Protein AF-A0A820NZY7-F1 (afdb_monomer_lite)

Secondary structure (DSSP, 8-state):
---SHHHHHHHIIIIIHHHHHHHHHHHHHHHHHHHHTTS---HHHHHHHHHHHHHHHHHHHHHHHHHHHHHHHHHHHHH----TT-HHHHHHHHHHHHHHHHHHHHHHHHHHT-

Foldseek 3Di:
DPDQPCLQVVLCVVQVVLLVVLVVVLVVLVVVLVVVVPDPDDPVVNVVSVVVSVVSNVLSVLLNVLRVLVSVLSNVVSVDPDPPVPVVVVVVNVVSVVVSVVSNVVNCVVVVVD

pLDDT: mean 72.7, std 9.49, range [42.0, 86.94]

Sequence (114 aa):
IIKSSDAFLYPIINGLFPICVSSLFSILAYRNVRHIVRRQIPINRRRLDQQLTAMIFVRVIFYVILQLPFTIYRIYSLNMNIPKGNTIAYAIDRWIQAVVLVLAYLSHAVSVYS

Radius of gyration: 19.78 Å; chains: 1; bounding box: 41×29×60 Å

Organism: NCBI:txid433720

Structure (mmCIF, N/CA/C/O backbone):
data_AF-A0A820NZY7-F1
#
_entry.id   AF-A0A820NZY7-F1
#
loop_
_atom_site.group_PDB
_atom_site.id
_atom_site.type_symbol
_atom_site.label_atom_id
_atom_site.label_alt_id
_atom_site.label_comp_id
_atom_site.label_asym_id
_atom_site.label_entity_id
_atom_site.label_seq_id
_atom_site.pdbx_PDB_ins_code
_atom_site.Cartn_x
_atom_site.Cartn_y
_atom_site.Cartn_z
_atom_site.occupancy
_atom_site.B_iso_or_equiv
_atom_site.auth_seq_id
_atom_site.auth_comp_id
_atom_site.auth_asym_id
_atom_site.auth_atom_id
_atom_site.pdbx_PDB_model_num
ATOM 1 N N . ILE A 1 1 ? 15.762 22.362 -15.786 1.00 42.00 1 ILE A N 1
ATOM 2 C CA . ILE A 1 1 ? 16.654 21.894 -14.692 1.00 42.00 1 ILE A CA 1
ATOM 3 C C . ILE A 1 1 ? 15.932 21.805 -13.333 1.00 42.00 1 ILE A C 1
ATOM 5 O O . ILE A 1 1 ? 16.441 21.166 -12.429 1.00 42.00 1 ILE A O 1
ATOM 9 N N . ILE A 1 2 ? 14.684 22.272 -13.193 1.00 43.00 2 ILE A N 1
ATOM 10 C CA . ILE A 1 2 ? 13.887 22.083 -11.966 1.00 43.00 2 ILE A CA 1
ATOM 11 C C . ILE A 1 2 ? 12.800 21.030 -12.249 1.00 43.00 2 ILE A C 1
ATOM 13 O O . ILE A 1 2 ? 11.699 21.376 -12.657 1.00 43.00 2 ILE A O 1
ATOM 17 N N . LYS A 1 3 ? 13.140 19.733 -12.198 1.00 51.91 3 LYS A N 1
ATOM 18 C CA . LYS A 1 3 ? 12.148 18.633 -12.310 1.00 51.91 3 LYS A CA 1
ATOM 19 C C . LYS A 1 3 ? 12.590 17.318 -11.641 1.00 51.91 3 LYS A C 1
ATOM 21 O O . LYS A 1 3 ? 12.064 16.265 -11.979 1.00 51.91 3 LYS A O 1
ATOM 26 N N . SER A 1 4 ? 13.559 17.352 -10.721 1.00 56.16 4 SER A N 1
ATOM 27 C CA . SER A 1 4 ? 14.034 16.129 -10.043 1.00 56.16 4 SER A CA 1
ATOM 28 C C . SER A 1 4 ? 13.527 15.999 -8.608 1.00 56.16 4 SER A C 1
ATOM 30 O O . SER A 1 4 ? 13.149 14.903 -8.212 1.00 56.16 4 SER A O 1
ATOM 32 N N . SER A 1 5 ? 13.444 17.086 -7.835 1.00 56.25 5 SER A N 1
ATOM 33 C CA . SER A 1 5 ? 13.108 16.994 -6.405 1.00 56.25 5 SER A CA 1
ATOM 34 C C . SER A 1 5 ? 11.657 16.562 -6.156 1.00 56.25 5 SER A C 1
ATOM 36 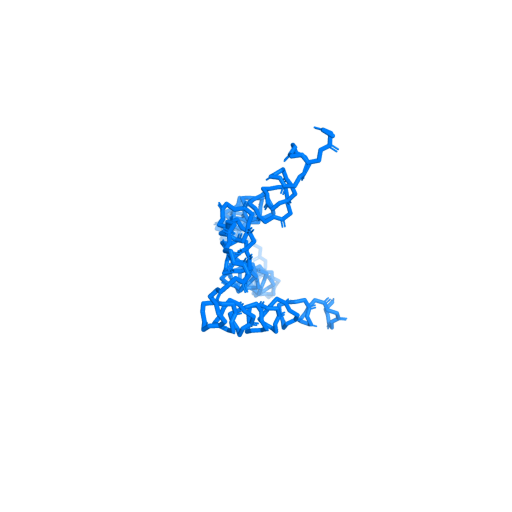O O . SER A 1 5 ? 11.408 15.659 -5.359 1.00 56.25 5 SER A O 1
ATOM 38 N N . ASP A 1 6 ? 10.701 17.127 -6.900 1.00 60.47 6 ASP A N 1
ATOM 39 C CA . ASP A 1 6 ? 9.268 16.857 -6.697 1.00 60.47 6 ASP A CA 1
ATOM 40 C C . ASP A 1 6 ? 8.878 15.435 -7.123 1.00 60.47 6 ASP A C 1
ATOM 42 O O . ASP A 1 6 ? 8.000 14.811 -6.528 1.00 60.47 6 ASP A O 1
ATOM 46 N N . ALA A 1 7 ? 9.563 14.892 -8.134 1.00 59.84 7 ALA A N 1
ATOM 47 C CA . ALA A 1 7 ? 9.299 13.557 -8.656 1.00 59.84 7 ALA A CA 1
ATOM 48 C C . ALA A 1 7 ? 9.691 12.458 -7.655 1.00 59.84 7 ALA A C 1
ATOM 50 O O . ALA A 1 7 ? 8.979 11.463 -7.543 1.00 59.84 7 ALA A O 1
ATOM 51 N N . PHE A 1 8 ? 10.773 12.661 -6.894 1.00 63.06 8 PHE A N 1
ATOM 52 C CA . PHE A 1 8 ? 11.201 11.752 -5.825 1.00 63.06 8 PHE A CA 1
ATOM 53 C C . PHE A 1 8 ? 10.367 11.897 -4.548 1.00 63.06 8 PHE A C 1
ATOM 55 O O . PHE A 1 8 ? 10.093 10.901 -3.880 1.00 63.06 8 PHE A O 1
ATOM 62 N N . LEU A 1 9 ? 9.930 13.116 -4.214 1.00 65.88 9 LEU A N 1
ATOM 63 C CA . LEU A 1 9 ? 9.142 13.372 -3.006 1.00 65.88 9 LEU A CA 1
ATOM 64 C C . LEU A 1 9 ? 7.705 12.832 -3.122 1.00 65.88 9 LEU A C 1
ATOM 66 O O . LEU A 1 9 ? 7.128 12.363 -2.142 1.00 65.88 9 LEU A O 1
ATOM 70 N N . TYR A 1 10 ? 7.138 12.851 -4.331 1.00 68.12 10 TYR A N 1
ATOM 71 C CA . TYR A 1 10 ? 5.765 12.427 -4.605 1.00 68.12 10 TYR A CA 1
ATOM 72 C C . TYR A 1 10 ? 5.429 10.986 -4.155 1.00 68.12 10 TYR A C 1
ATOM 74 O O . TYR A 1 10 ? 4.445 10.815 -3.434 1.00 68.12 10 TYR A O 1
ATOM 82 N N . PRO A 1 11 ? 6.197 9.931 -4.502 1.00 68.81 11 PRO A N 1
ATOM 83 C CA . PRO A 1 11 ? 5.917 8.573 -4.020 1.00 68.81 11 PRO A CA 1
ATOM 84 C C . PRO A 1 11 ? 6.161 8.405 -2.513 1.00 68.81 11 PRO A C 1
ATOM 86 O O . PRO A 1 11 ? 5.517 7.572 -1.878 1.00 68.81 11 PRO A O 1
ATOM 89 N N . ILE A 1 12 ? 7.053 9.205 -1.924 1.00 69.56 12 ILE A N 1
ATOM 90 C CA . ILE A 1 12 ? 7.348 9.153 -0.487 1.00 69.56 12 ILE A CA 1
ATOM 91 C C . ILE A 1 12 ? 6.166 9.718 0.309 1.00 69.56 12 ILE A C 1
ATOM 93 O O . ILE A 1 12 ? 5.676 9.080 1.241 1.00 69.56 12 ILE A O 1
ATOM 97 N N . ILE A 1 13 ? 5.656 10.882 -0.095 1.00 70.38 13 ILE A N 1
ATOM 98 C CA . ILE A 1 13 ? 4.512 11.520 0.565 1.00 70.38 13 ILE A CA 1
ATOM 99 C C . ILE A 1 13 ? 3.217 10.756 0.279 1.00 70.38 13 ILE A C 1
ATOM 101 O O . ILE A 1 13 ? 2.400 10.591 1.176 1.00 70.38 13 ILE A O 1
ATOM 105 N N . ASN A 1 14 ? 3.011 10.265 -0.944 1.00 68.81 14 ASN A N 1
ATOM 106 C CA . ASN A 1 14 ? 1.730 9.663 -1.321 1.00 68.81 14 ASN A CA 1
ATOM 107 C C . ASN A 1 14 ? 1.656 8.143 -1.064 1.00 68.81 14 ASN A C 1
ATOM 109 O O . ASN A 1 14 ? 0.575 7.563 -1.091 1.00 68.81 14 ASN A O 1
ATOM 113 N N . GLY A 1 15 ? 2.793 7.483 -0.820 1.00 69.62 15 GLY A N 1
ATOM 114 C CA . GLY A 1 15 ? 2.870 6.047 -0.530 1.00 69.62 15 GLY A CA 1
ATOM 115 C C . GLY A 1 15 ? 3.349 5.756 0.890 1.00 69.62 15 GLY A C 1
ATOM 116 O O . GLY A 1 15 ? 2.605 5.220 1.708 1.00 69.62 15 GLY A O 1
ATOM 117 N N . LEU A 1 16 ? 4.586 6.139 1.213 1.00 72.88 16 LEU A N 1
ATOM 118 C CA . LEU A 1 16 ? 5.225 5.816 2.497 1.00 72.88 16 LEU A CA 1
ATOM 119 C C . LEU A 1 16 ? 4.535 6.486 3.690 1.00 72.88 16 LEU A C 1
ATOM 121 O O . LEU A 1 16 ? 4.261 5.827 4.692 1.00 72.88 16 LEU A O 1
ATOM 125 N N . PHE A 1 17 ? 4.213 7.774 3.580 1.00 74.06 17 PHE A N 1
ATOM 126 C CA . PHE A 1 17 ? 3.554 8.507 4.659 1.00 74.06 17 PHE A CA 1
ATOM 127 C C . PHE A 1 17 ? 2.179 7.923 5.045 1.00 74.06 17 PHE A C 1
ATOM 129 O O . PHE A 1 17 ? 1.999 7.607 6.224 1.00 74.06 17 PHE A O 1
ATOM 136 N N . PRO A 1 18 ? 1.225 7.687 4.117 1.00 75.06 18 PRO A N 1
ATOM 137 C CA . PRO A 1 18 ? -0.057 7.088 4.478 1.00 75.06 18 PRO A CA 1
ATOM 138 C C . PRO A 1 18 ? 0.081 5.659 5.008 1.00 75.06 18 PRO A C 1
ATOM 140 O O . PRO A 1 18 ? -0.701 5.280 5.876 1.00 75.06 18 PRO A O 1
ATOM 143 N N . ILE A 1 19 ? 1.080 4.881 4.572 1.00 77.00 19 ILE A N 1
ATOM 144 C CA . ILE A 1 19 ? 1.359 3.552 5.143 1.00 77.00 19 ILE A CA 1
ATOM 145 C C . ILE A 1 19 ? 1.819 3.677 6.601 1.00 77.00 19 ILE A C 1
ATOM 147 O O . ILE A 1 19 ? 1.284 2.990 7.473 1.00 77.00 19 ILE A O 1
ATOM 151 N N . CYS A 1 20 ? 2.764 4.576 6.890 1.00 79.75 20 CYS A N 1
ATOM 152 C CA . CYS A 1 20 ? 3.260 4.812 8.247 1.00 79.75 20 CYS A CA 1
ATOM 153 C C . CYS A 1 20 ? 2.148 5.302 9.181 1.00 79.75 20 CYS A C 1
ATOM 155 O O . CYS A 1 20 ? 1.977 4.764 10.276 1.00 79.75 20 CYS A O 1
ATOM 157 N N . VAL A 1 21 ? 1.358 6.283 8.733 1.00 78.44 21 VAL A N 1
ATOM 158 C CA . VAL A 1 21 ? 0.224 6.819 9.496 1.00 78.44 21 VAL A CA 1
ATOM 159 C C . VAL A 1 21 ? -0.826 5.733 9.719 1.00 78.44 21 VAL A C 1
ATOM 161 O O . VAL A 1 21 ? -1.247 5.523 10.854 1.00 78.44 21 VAL A O 1
ATOM 164 N N . SER A 1 22 ? -1.196 4.974 8.685 1.00 77.00 22 SER A N 1
ATOM 165 C CA . SER A 1 22 ? -2.193 3.904 8.815 1.00 77.00 22 SER A CA 1
ATOM 166 C C . SER A 1 22 ? -1.720 2.783 9.742 1.00 77.00 22 SER A C 1
ATOM 168 O O . SER A 1 22 ? -2.502 2.297 10.553 1.00 77.00 22 SER A O 1
ATOM 170 N N . SER A 1 23 ? -0.439 2.410 9.690 1.00 77.62 23 SER A N 1
ATOM 171 C CA . SER A 1 23 ? 0.161 1.434 10.608 1.00 77.62 23 SER A CA 1
ATOM 172 C C . SER A 1 23 ? 0.124 1.923 12.061 1.00 77.62 23 SER A C 1
ATOM 174 O O . SER A 1 23 ? -0.330 1.200 12.950 1.00 77.62 23 SER A O 1
ATOM 176 N N . LEU A 1 24 ? 0.499 3.183 12.307 1.00 81.75 24 LEU A N 1
ATOM 177 C CA . LEU A 1 24 ? 0.414 3.805 13.632 1.00 81.75 24 LEU A CA 1
ATOM 178 C C . LEU A 1 24 ? -1.026 3.828 14.156 1.00 81.75 24 LEU A C 1
ATOM 180 O O . LEU A 1 24 ? -1.277 3.384 15.276 1.00 81.75 24 LEU A O 1
ATOM 184 N N . PHE A 1 25 ? -1.980 4.283 13.343 1.00 76.19 25 PHE A N 1
ATOM 185 C CA . PHE A 1 25 ? -3.399 4.296 13.706 1.00 76.19 25 PHE A CA 1
ATOM 186 C C . PHE A 1 25 ? -3.947 2.892 13.957 1.00 76.19 25 PHE A C 1
ATOM 188 O O . PHE A 1 25 ? -4.722 2.698 14.889 1.00 76.19 25 PHE A O 1
ATOM 195 N N . SER A 1 26 ? -3.508 1.905 13.183 1.00 74.94 26 SER A N 1
ATOM 196 C CA . SER A 1 26 ? -3.878 0.501 13.333 1.00 74.94 26 SER A CA 1
ATOM 197 C C . SER A 1 26 ? -3.390 -0.081 14.671 1.00 74.94 26 SER A C 1
ATOM 199 O O . SER A 1 26 ? -4.161 -0.691 15.417 1.00 74.94 26 SER A O 1
ATOM 201 N N . ILE A 1 27 ? -2.141 0.211 15.054 1.00 79.88 27 ILE A N 1
ATOM 202 C CA . ILE A 1 27 ? -1.578 -0.166 16.361 1.00 79.88 27 ILE A CA 1
ATOM 203 C C . ILE A 1 27 ? -2.310 0.553 17.502 1.00 79.88 27 ILE A C 1
ATOM 205 O O . ILE A 1 27 ? -2.632 -0.063 18.522 1.00 79.88 27 ILE A O 1
ATOM 209 N N . LEU A 1 28 ? -2.594 1.849 17.350 1.00 75.88 28 LEU A N 1
ATOM 210 C CA . LEU A 1 28 ? -3.334 2.633 18.342 1.00 75.88 28 LEU A CA 1
ATOM 211 C C . LEU A 1 28 ? -4.768 2.118 18.511 1.00 75.88 28 LEU A C 1
ATOM 213 O O . LEU A 1 28 ? -5.223 1.961 19.643 1.00 75.88 28 LEU A O 1
ATOM 217 N N . ALA A 1 29 ? -5.451 1.776 17.418 1.00 73.06 29 ALA A N 1
ATOM 218 C CA . ALA A 1 29 ? -6.773 1.160 17.440 1.00 73.06 29 ALA A CA 1
ATOM 219 C C . ALA A 1 29 ? -6.741 -0.185 18.176 1.00 73.06 29 ALA A C 1
ATOM 221 O O . ALA A 1 29 ? -7.552 -0.410 19.074 1.00 73.06 29 ALA A O 1
ATOM 222 N N . TYR A 1 30 ? -5.750 -1.039 17.898 1.00 74.25 30 TYR A N 1
ATOM 223 C CA . TYR A 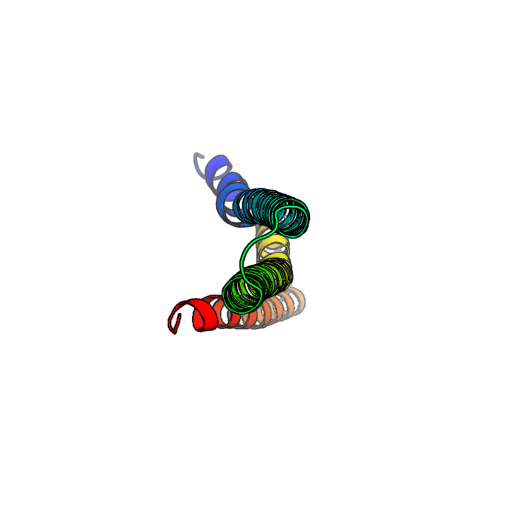1 30 ? -5.578 -2.306 18.610 1.00 74.25 30 TYR A CA 1
ATOM 224 C C . TYR A 1 30 ? -5.351 -2.105 20.118 1.00 74.25 30 TYR A C 1
ATOM 226 O O . TYR A 1 30 ? -5.972 -2.777 20.950 1.00 74.25 30 TYR A O 1
ATOM 234 N N . ARG A 1 31 ? -4.505 -1.137 20.498 1.00 75.50 31 ARG A N 1
ATOM 235 C CA . ARG A 1 31 ? -4.276 -0.786 21.910 1.00 75.50 31 ARG A CA 1
ATOM 236 C C . ARG A 1 31 ? -5.546 -0.253 22.577 1.00 75.50 31 ARG A C 1
ATOM 238 O O . ARG A 1 31 ? -5.834 -0.661 23.701 1.00 75.50 31 ARG A O 1
ATOM 245 N N . ASN A 1 32 ? -6.318 0.589 21.890 1.00 71.06 32 ASN A N 1
ATOM 246 C CA . ASN A 1 32 ? -7.576 1.140 22.395 1.00 71.06 32 ASN A CA 1
ATOM 247 C C . ASN A 1 32 ? -8.631 0.050 22.606 1.00 71.06 32 ASN A C 1
ATOM 249 O O . ASN A 1 32 ? -9.223 -0.018 23.681 1.00 71.06 32 ASN A O 1
ATOM 253 N N . VAL A 1 33 ? -8.797 -0.876 21.658 1.00 67.50 33 VAL A N 1
ATOM 254 C CA . VAL A 1 33 ? -9.708 -2.025 21.803 1.00 67.50 33 VAL A CA 1
ATOM 255 C C . VAL A 1 33 ? -9.302 -2.901 22.988 1.00 67.50 33 VAL A C 1
ATOM 257 O O . VAL A 1 33 ? -10.143 -3.253 23.817 1.00 67.50 33 VAL A O 1
ATOM 260 N N . ARG A 1 34 ? -8.006 -3.213 23.128 1.00 69.25 34 ARG A N 1
ATOM 261 C CA . ARG A 1 34 ? -7.491 -4.015 24.251 1.00 69.25 34 ARG A CA 1
ATOM 262 C C . ARG A 1 34 ? -7.696 -3.325 25.605 1.00 69.25 34 ARG A C 1
ATOM 264 O O . ARG A 1 34 ? -7.915 -4.006 26.606 1.00 69.25 34 ARG A O 1
ATOM 271 N N . HIS A 1 35 ? -7.635 -1.996 25.645 1.00 67.00 35 HIS A N 1
ATOM 272 C CA . HIS A 1 35 ? -7.870 -1.214 26.858 1.00 67.00 35 HIS A CA 1
ATOM 273 C C . HIS A 1 35 ? -9.367 -1.115 27.206 1.00 67.00 35 HIS A C 1
ATOM 275 O O . HIS A 1 35 ? -9.740 -1.287 28.365 1.00 67.00 35 HIS A O 1
ATOM 281 N N . ILE A 1 36 ? -10.238 -0.931 26.207 1.00 65.50 36 ILE A N 1
ATOM 282 C CA . ILE A 1 36 ? -11.705 -0.915 26.357 1.00 65.50 36 ILE A CA 1
ATOM 283 C C . ILE A 1 36 ? -12.218 -2.261 26.882 1.00 65.50 36 ILE A C 1
ATOM 285 O O . ILE A 1 36 ? -13.061 -2.294 27.771 1.00 65.50 36 ILE A O 1
ATOM 289 N N . VAL A 1 37 ? -11.641 -3.372 26.417 1.00 58.94 37 VAL A N 1
ATOM 290 C CA . VAL A 1 37 ? -11.931 -4.737 26.891 1.00 58.94 37 VAL A CA 1
ATOM 291 C C . VAL A 1 37 ? -11.769 -4.906 28.410 1.00 58.94 37 VAL A C 1
ATOM 293 O O . VAL A 1 37 ? -12.443 -5.758 28.992 1.00 58.94 37 VAL A O 1
ATOM 296 N N . ARG A 1 38 ? -10.915 -4.100 29.060 1.00 59.31 38 ARG A N 1
ATOM 297 C CA . ARG A 1 38 ? -10.709 -4.134 30.517 1.00 59.31 38 ARG A CA 1
ATOM 298 C C . ARG A 1 38 ? -11.730 -3.312 31.312 1.00 59.31 38 ARG A C 1
ATOM 300 O O . ARG A 1 38 ? -11.848 -3.541 32.510 1.00 59.31 38 ARG A O 1
ATOM 307 N N . ARG A 1 39 ? -12.476 -2.385 30.695 1.00 60.62 39 ARG A N 1
ATOM 308 C CA . ARG A 1 39 ? -13.562 -1.644 31.366 1.00 60.62 39 ARG A CA 1
ATOM 309 C C . ARG A 1 39 ? -14.896 -2.361 31.130 1.00 60.62 39 ARG A C 1
ATOM 311 O O . ARG A 1 39 ? -15.220 -2.731 30.006 1.00 60.62 39 ARG A O 1
ATOM 318 N N . GLN A 1 40 ? -15.657 -2.584 32.201 1.00 58.88 40 GLN A N 1
ATOM 319 C CA . GLN A 1 40 ? -16.950 -3.282 32.206 1.00 58.88 40 GLN A CA 1
ATOM 320 C C . GLN A 1 40 ? -18.038 -2.472 31.468 1.00 58.88 40 GLN A C 1
ATOM 322 O O . GLN A 1 40 ? -18.875 -1.822 32.082 1.00 58.88 40 GLN A O 1
ATOM 327 N N . ILE A 1 41 ? -18.008 -2.483 30.136 1.00 64.31 41 ILE A N 1
ATOM 328 C CA . ILE A 1 41 ? -19.044 -1.907 29.266 1.00 64.31 41 ILE A CA 1
ATOM 329 C C . ILE A 1 41 ? -20.026 -3.028 28.875 1.00 64.31 41 ILE A C 1
ATOM 331 O O . ILE A 1 41 ? -19.583 -4.163 28.658 1.00 64.31 41 ILE A O 1
ATOM 335 N N . PRO A 1 42 ? -21.343 -2.754 28.779 1.00 66.94 42 PRO A N 1
ATOM 336 C CA . PRO A 1 42 ? -22.363 -3.743 28.428 1.00 66.94 42 PRO A CA 1
ATOM 337 C C . PRO A 1 42 ? -22.006 -4.564 27.175 1.00 66.94 42 PRO A C 1
ATOM 339 O O . PRO A 1 42 ? -21.602 -4.029 26.139 1.00 66.94 42 PRO A O 1
ATOM 342 N N . ILE A 1 43 ? -22.200 -5.884 27.277 1.00 68.81 43 ILE A N 1
ATOM 343 C CA . ILE A 1 43 ? -21.699 -6.919 26.353 1.00 68.81 43 ILE A CA 1
ATOM 344 C C . ILE A 1 43 ? -22.129 -6.682 24.890 1.00 68.81 43 ILE A C 1
ATOM 346 O O . ILE A 1 43 ? -21.333 -6.921 23.980 1.00 68.81 43 ILE A O 1
ATOM 350 N N . ASN A 1 44 ? -23.339 -6.160 24.648 1.00 66.62 44 ASN A N 1
ATOM 351 C CA . ASN A 1 44 ? -23.847 -5.919 23.289 1.00 66.62 44 ASN A CA 1
ATOM 352 C C . ASN A 1 44 ? -23.121 -4.785 22.549 1.00 66.62 44 ASN A C 1
ATOM 354 O O . ASN A 1 44 ? -22.812 -4.943 21.371 1.00 66.62 44 ASN A O 1
ATOM 358 N N . ARG A 1 45 ? -22.797 -3.667 23.216 1.00 70.06 45 ARG A N 1
ATOM 359 C CA . ARG A 1 45 ? -22.083 -2.553 22.556 1.00 70.06 4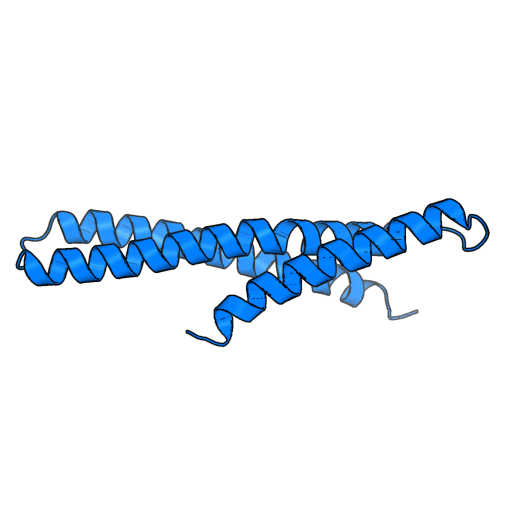5 ARG A CA 1
ATOM 360 C C . ARG A 1 45 ? -20.619 -2.894 22.287 1.00 70.06 45 ARG A C 1
ATOM 362 O O . ARG A 1 45 ? -20.069 -2.525 21.258 1.00 70.06 45 ARG A O 1
ATOM 369 N N . ARG A 1 46 ? -20.024 -3.713 23.157 1.00 70.44 46 ARG A N 1
ATOM 370 C CA . ARG A 1 46 ? -18.636 -4.167 23.029 1.00 70.44 46 ARG A CA 1
ATOM 371 C C . ARG A 1 46 ? -18.376 -4.989 21.763 1.00 70.44 46 ARG A C 1
ATOM 373 O O . ARG A 1 46 ? -17.320 -4.828 21.160 1.00 70.44 46 ARG A O 1
ATOM 380 N N . ARG A 1 47 ? -19.306 -5.864 21.358 1.00 76.94 47 ARG A N 1
ATOM 381 C CA . ARG A 1 47 ? -19.140 -6.684 20.142 1.00 76.94 47 ARG A CA 1
ATOM 382 C C . ARG A 1 47 ? -19.190 -5.839 18.872 1.00 76.94 47 ARG A C 1
ATOM 384 O O . ARG A 1 47 ? -18.389 -6.078 17.977 1.00 76.94 47 ARG A O 1
ATOM 391 N N . LEU A 1 48 ? -20.074 -4.842 18.827 1.00 77.12 48 LEU A N 1
ATOM 392 C CA . LEU A 1 48 ? -20.194 -3.930 17.691 1.00 77.12 48 LEU A CA 1
ATOM 393 C C . LEU A 1 48 ? -18.921 -3.084 17.517 1.00 77.12 48 LEU A C 1
ATOM 395 O O . LEU A 1 48 ? -18.355 -3.051 16.428 1.00 77.12 48 LEU A O 1
ATOM 399 N N . ASP A 1 49 ? -18.406 -2.493 18.600 1.00 77.94 49 ASP A N 1
ATOM 400 C CA . ASP A 1 49 ? -17.175 -1.686 18.559 1.00 77.94 49 ASP A CA 1
ATOM 401 C C . ASP A 1 49 ? -15.939 -2.534 18.212 1.00 77.94 49 ASP A C 1
ATOM 403 O O . ASP A 1 49 ? -15.055 -2.094 17.472 1.00 77.94 49 ASP A O 1
ATOM 407 N N . GLN A 1 50 ? -15.878 -3.779 18.701 1.00 76.56 50 GLN A N 1
ATOM 408 C CA . GLN A 1 50 ? -14.825 -4.731 18.331 1.00 76.56 50 GLN A CA 1
ATOM 409 C C . GLN A 1 50 ? -14.896 -5.140 16.858 1.00 76.56 50 GLN A C 1
ATOM 411 O O . GLN A 1 50 ? -13.859 -5.253 16.213 1.00 76.56 50 GLN A O 1
ATOM 416 N N . GLN A 1 51 ? -16.095 -5.351 16.314 1.00 80.19 51 GLN A N 1
ATOM 417 C CA . GLN A 1 51 ? -16.271 -5.669 14.898 1.00 80.19 51 GLN A CA 1
ATOM 418 C C . GLN A 1 51 ? -15.889 -4.486 14.010 1.00 80.19 51 GLN A C 1
ATOM 420 O O . GLN A 1 51 ? -15.178 -4.677 13.030 1.00 80.19 51 GLN A O 1
ATOM 425 N N . LEU A 1 52 ? -16.290 -3.268 14.377 1.00 79.44 52 LEU A N 1
ATOM 426 C CA . LEU A 1 52 ? -15.979 -2.061 13.615 1.00 79.44 52 LEU A CA 1
ATOM 427 C C . LEU A 1 52 ? -14.469 -1.781 13.605 1.00 79.44 52 LEU A C 1
ATOM 429 O O . LEU A 1 52 ? -13.882 -1.524 12.556 1.00 79.44 52 LEU A O 1
ATOM 433 N N . THR A 1 53 ? -13.803 -1.915 14.752 1.00 79.81 53 THR A N 1
ATOM 434 C CA . THR A 1 53 ? -12.341 -1.757 14.831 1.00 79.81 53 THR A CA 1
ATOM 435 C C . THR A 1 53 ? -11.586 -2.878 14.115 1.00 79.81 53 THR A C 1
ATOM 437 O O . THR A 1 53 ? -10.607 -2.591 13.427 1.00 79.81 53 THR A O 1
ATOM 440 N N . ALA A 1 54 ? -12.052 -4.129 14.195 1.00 78.56 54 ALA A N 1
ATOM 441 C CA . ALA A 1 54 ? -11.489 -5.237 13.421 1.00 78.56 54 ALA A CA 1
ATOM 442 C C . ALA A 1 54 ? -11.682 -5.035 11.907 1.00 78.56 54 ALA A C 1
ATOM 444 O O . ALA A 1 54 ? -10.755 -5.272 11.135 1.00 78.56 54 ALA A O 1
ATOM 445 N N . MET A 1 55 ? -12.844 -4.532 11.481 1.00 80.69 55 MET A N 1
ATOM 446 C CA . MET A 1 55 ? -13.134 -4.202 10.084 1.00 80.69 55 MET A CA 1
ATOM 447 C C . MET A 1 55 ? -12.182 -3.121 9.559 1.00 80.69 55 MET A C 1
ATOM 449 O O . MET A 1 55 ? -11.595 -3.289 8.490 1.00 80.69 55 MET A O 1
ATOM 453 N N . ILE A 1 56 ? -11.970 -2.042 10.322 1.00 79.06 56 ILE A N 1
ATOM 454 C CA . ILE A 1 56 ? -11.021 -0.979 9.956 1.00 79.06 56 ILE A CA 1
ATOM 455 C C . ILE A 1 56 ? -9.589 -1.523 9.901 1.00 79.06 56 ILE A C 1
ATOM 457 O O . ILE A 1 56 ? -8.862 -1.229 8.956 1.00 79.06 56 ILE A O 1
ATOM 461 N N . PHE A 1 57 ? -9.188 -2.348 10.870 1.00 75.94 57 PHE A N 1
ATOM 462 C CA . PHE A 1 57 ? -7.854 -2.949 10.914 1.00 75.94 57 PHE A CA 1
ATOM 463 C C . PHE A 1 57 ? -7.571 -3.800 9.670 1.00 75.94 57 PHE A C 1
ATOM 465 O O . PHE A 1 57 ? -6.551 -3.620 9.005 1.00 75.94 57 PHE A O 1
ATOM 472 N N . VAL A 1 58 ? -8.509 -4.680 9.312 1.00 78.88 58 VAL A N 1
ATOM 473 C CA . VAL A 1 58 ? -8.415 -5.517 8.111 1.00 78.88 58 VAL A CA 1
ATOM 474 C C . VAL A 1 58 ? -8.362 -4.648 6.853 1.00 78.88 58 VAL A C 1
ATOM 476 O O . VAL A 1 58 ? -7.493 -4.855 6.009 1.00 78.88 58 VAL A O 1
ATOM 479 N N . ARG A 1 59 ? -9.214 -3.621 6.750 1.00 78.88 59 ARG A N 1
ATOM 480 C CA . ARG A 1 59 ? -9.205 -2.677 5.621 1.00 78.88 59 ARG A CA 1
ATOM 481 C C . ARG A 1 59 ? -7.862 -1.959 5.475 1.00 78.88 59 ARG A C 1
ATOM 483 O O . ARG A 1 59 ? -7.366 -1.831 4.360 1.00 78.88 59 ARG A O 1
ATOM 490 N N . VAL A 1 60 ? -7.253 -1.535 6.582 1.00 75.88 60 VAL A N 1
ATOM 491 C CA . VAL A 1 60 ? -5.926 -0.902 6.585 1.00 75.88 60 VAL A CA 1
ATOM 492 C C . VAL A 1 60 ? -4.843 -1.879 6.125 1.00 75.88 60 VAL A C 1
ATOM 494 O O . VAL A 1 60 ? -3.997 -1.500 5.320 1.00 75.88 60 VAL A O 1
ATOM 497 N N . ILE A 1 61 ? -4.876 -3.138 6.569 1.00 77.44 61 ILE A N 1
ATOM 498 C CA . ILE A 1 61 ? -3.922 -4.160 6.110 1.00 77.44 61 ILE A CA 1
ATOM 499 C C . ILE A 1 61 ? -4.041 -4.377 4.601 1.00 77.44 61 ILE A C 1
ATOM 501 O O . ILE A 1 61 ? -3.030 -4.342 3.900 1.00 77.44 61 ILE A O 1
ATOM 505 N N . PHE A 1 62 ? -5.262 -4.555 4.090 1.00 77.75 62 PHE A N 1
ATOM 506 C CA . PHE A 1 62 ? -5.487 -4.715 2.653 1.00 77.75 62 PHE A CA 1
ATOM 507 C C . PHE A 1 62 ? -5.026 -3.489 1.864 1.00 77.75 62 PHE A C 1
ATOM 509 O O . PHE A 1 62 ? -4.379 -3.644 0.831 1.00 77.75 62 PHE A O 1
ATOM 516 N N . TYR A 1 63 ? -5.284 -2.282 2.371 1.00 76.88 63 TYR A N 1
ATOM 517 C CA . TYR A 1 63 ? -4.791 -1.051 1.761 1.00 76.88 63 TYR A CA 1
ATOM 518 C C . TYR A 1 63 ? -3.258 -1.025 1.689 1.00 76.88 63 TYR A C 1
ATOM 520 O O . TYR A 1 63 ? -2.704 -0.762 0.627 1.00 76.88 63 TYR A O 1
ATOM 528 N N . VAL A 1 64 ? -2.556 -1.372 2.774 1.00 76.12 64 VAL A N 1
ATOM 529 C CA . VAL A 1 64 ? -1.083 -1.408 2.795 1.00 76.12 64 VAL A CA 1
ATOM 530 C C . VAL A 1 64 ? -0.530 -2.437 1.806 1.00 76.12 64 VAL A C 1
ATOM 532 O O . VAL A 1 64 ? 0.380 -2.112 1.044 1.00 76.12 64 VAL A O 1
ATOM 535 N N . ILE A 1 65 ? -1.086 -3.653 1.781 1.00 78.00 65 ILE A N 1
ATOM 536 C CA . ILE A 1 65 ? -0.631 -4.732 0.888 1.00 78.00 65 ILE A CA 1
ATOM 537 C C . ILE A 1 65 ? -0.855 -4.362 -0.584 1.00 78.00 65 ILE A C 1
ATOM 539 O O . ILE A 1 65 ? 0.021 -4.608 -1.409 1.00 78.00 65 ILE A O 1
ATOM 543 N N . LEU A 1 66 ? -1.995 -3.751 -0.918 1.00 78.00 66 LEU A N 1
ATOM 544 C CA . LEU A 1 66 ? -2.327 -3.369 -2.294 1.00 78.00 66 LEU A CA 1
ATOM 545 C C . LEU A 1 66 ? -1.582 -2.107 -2.762 1.00 78.00 66 LEU A C 1
ATOM 547 O O . LEU A 1 66 ? -1.246 -2.000 -3.939 1.00 78.00 66 LEU A O 1
ATOM 551 N N . GLN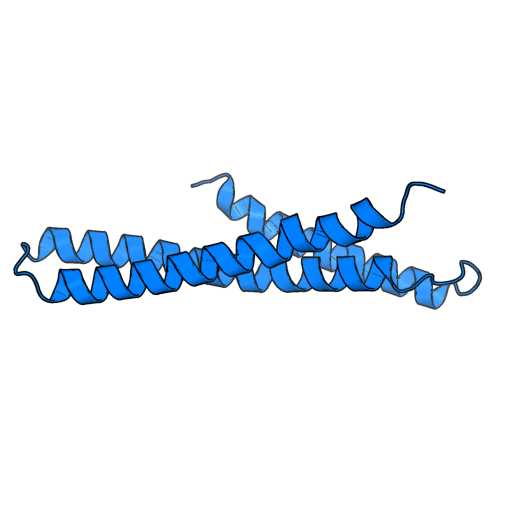 A 1 67 ? -1.281 -1.170 -1.858 1.00 76.56 67 GLN A N 1
ATOM 552 C CA . GLN A 1 67 ? -0.615 0.097 -2.191 1.00 76.56 67 GLN A CA 1
ATOM 553 C C . GLN A 1 67 ? 0.921 -0.011 -2.241 1.00 76.56 67 GLN A C 1
ATOM 555 O O . GLN A 1 67 ? 1.589 0.756 -2.947 1.00 76.56 67 GLN A O 1
ATOM 560 N N . LEU A 1 68 ? 1.508 -0.967 -1.515 1.00 78.44 68 LEU A N 1
ATOM 561 C CA . LEU A 1 68 ? 2.947 -1.250 -1.531 1.00 78.44 68 LEU A CA 1
ATOM 562 C C . LEU A 1 68 ? 3.525 -1.502 -2.936 1.00 78.44 68 LEU A C 1
ATOM 564 O O . LEU A 1 68 ? 4.467 -0.793 -3.302 1.00 78.44 68 LEU A O 1
ATOM 568 N N . PRO A 1 69 ? 2.994 -2.440 -3.751 1.00 80.19 69 PRO A N 1
ATOM 569 C CA . PRO A 1 69 ? 3.546 -2.718 -5.078 1.00 80.19 69 PRO A CA 1
ATOM 570 C C . PRO A 1 69 ? 3.487 -1.491 -5.996 1.00 80.19 69 PRO A C 1
ATOM 572 O O . PRO A 1 69 ? 4.419 -1.257 -6.763 1.00 80.19 69 PRO A O 1
ATOM 575 N N . PHE A 1 70 ? 2.458 -0.648 -5.855 1.00 78.00 70 PHE A N 1
ATOM 576 C CA . PHE A 1 70 ? 2.354 0.626 -6.573 1.00 78.00 70 PHE A CA 1
ATOM 577 C C . PHE A 1 70 ? 3.447 1.620 -6.191 1.00 78.00 70 PHE A C 1
ATOM 579 O O . PHE A 1 70 ? 4.068 2.239 -7.059 1.00 78.00 70 PHE A O 1
ATOM 586 N N . THR A 1 71 ? 3.727 1.734 -4.897 1.00 74.62 71 THR A N 1
ATOM 587 C CA . THR A 1 71 ? 4.769 2.630 -4.386 1.00 74.62 71 THR A CA 1
ATOM 588 C C . THR A 1 71 ? 6.159 2.161 -4.826 1.00 74.62 71 THR A C 1
ATOM 590 O O . THR A 1 71 ? 6.961 2.970 -5.290 1.00 74.62 71 THR A O 1
ATOM 593 N N . ILE A 1 72 ? 6.426 0.852 -4.765 1.00 79.75 72 ILE A N 1
ATOM 594 C CA . ILE A 1 72 ? 7.700 0.257 -5.196 1.00 79.75 72 ILE A CA 1
ATOM 595 C C . ILE A 1 72 ? 7.908 0.453 -6.702 1.00 79.75 72 ILE A C 1
ATOM 597 O O . ILE A 1 72 ? 8.969 0.920 -7.115 1.00 79.75 72 ILE A O 1
ATOM 601 N N . TYR A 1 73 ? 6.890 0.168 -7.523 1.00 80.19 73 TYR A N 1
ATOM 602 C CA . TYR A 1 73 ? 6.967 0.352 -8.974 1.00 80.19 73 TYR A CA 1
ATOM 603 C C . TYR A 1 73 ? 7.228 1.817 -9.359 1.00 80.19 73 TYR A C 1
ATOM 605 O O . TYR A 1 73 ? 8.074 2.103 -10.205 1.00 80.19 73 TYR A O 1
ATOM 613 N N . ARG A 1 74 ? 6.561 2.768 -8.691 1.00 74.94 74 ARG A N 1
ATOM 614 C CA . ARG A 1 74 ? 6.801 4.210 -8.874 1.00 74.94 74 ARG A CA 1
ATOM 615 C C . ARG A 1 74 ? 8.251 4.599 -8.590 1.00 74.94 74 ARG A C 1
ATOM 617 O O . ARG A 1 74 ? 8.828 5.353 -9.367 1.00 74.94 74 ARG A O 1
ATOM 624 N N . ILE A 1 75 ? 8.831 4.098 -7.498 1.00 76.50 75 ILE A N 1
ATOM 625 C CA . ILE A 1 75 ? 10.231 4.369 -7.139 1.00 76.50 75 ILE A CA 1
ATOM 626 C C . ILE A 1 75 ? 11.171 3.741 -8.174 1.00 76.50 75 ILE A C 1
ATOM 628 O O . ILE A 1 75 ? 12.108 4.398 -8.624 1.00 76.50 75 ILE A O 1
ATOM 632 N N . TYR A 1 76 ? 10.906 2.505 -8.597 1.00 78.75 76 TYR A N 1
ATOM 633 C CA . TYR A 1 76 ? 11.694 1.821 -9.623 1.00 78.75 76 TYR A CA 1
ATOM 634 C C . TYR A 1 76 ? 11.688 2.583 -10.959 1.00 78.75 76 TYR A C 1
ATOM 636 O O . TYR A 1 76 ? 12.753 2.872 -11.500 1.00 78.75 76 TYR A O 1
ATOM 644 N N . SER A 1 77 ? 10.511 3.001 -11.433 1.00 75.88 77 SER A N 1
ATOM 645 C CA . SER A 1 77 ? 10.337 3.758 -12.682 1.00 75.88 77 SER A CA 1
ATOM 646 C C . SER A 1 77 ? 11.056 5.117 -12.673 1.00 75.88 77 SER A C 1
ATOM 648 O O . SER A 1 77 ? 11.544 5.567 -13.705 1.00 75.88 77 SER A O 1
ATOM 650 N N . LEU A 1 78 ? 11.172 5.765 -11.509 1.00 71.38 78 LEU A N 1
ATOM 651 C CA . LEU A 1 78 ? 11.907 7.028 -11.367 1.00 71.38 78 LEU A CA 1
ATOM 652 C C . LEU A 1 78 ? 13.432 6.856 -11.393 1.00 71.38 78 LEU A C 1
ATOM 654 O O . LEU A 1 78 ? 14.134 7.773 -11.815 1.00 71.38 78 LEU A O 1
ATOM 658 N N . ASN A 1 79 ? 13.947 5.712 -10.935 1.00 72.25 79 ASN A N 1
ATOM 659 C CA . ASN A 1 79 ? 15.387 5.449 -10.862 1.00 72.25 79 ASN A CA 1
ATOM 660 C C . ASN A 1 79 ? 15.932 4.756 -12.120 1.00 72.25 79 ASN A C 1
ATOM 662 O O . ASN A 1 79 ? 17.091 4.960 -12.479 1.00 72.25 79 ASN A O 1
ATOM 666 N N . MET A 1 80 ? 15.119 3.947 -12.805 1.00 69.69 80 MET A N 1
ATOM 667 C CA . MET A 1 80 ? 15.521 3.265 -14.034 1.00 69.69 80 MET A CA 1
ATOM 668 C C . MET A 1 80 ? 15.148 4.069 -15.278 1.00 69.69 80 MET A C 1
ATOM 670 O O . MET A 1 80 ? 14.002 4.086 -15.718 1.00 69.69 80 MET A O 1
ATOM 674 N N . ASN A 1 81 ? 16.151 4.674 -15.914 1.00 66.12 81 ASN A N 1
ATOM 675 C CA . ASN A 1 81 ? 15.997 5.264 -17.239 1.00 66.12 81 ASN A CA 1
ATOM 676 C C . ASN A 1 81 ? 16.240 4.184 -18.305 1.00 66.12 81 ASN A C 1
ATOM 678 O O . ASN A 1 81 ? 17.358 4.030 -18.795 1.00 66.12 81 ASN A O 1
ATOM 682 N N . ILE A 1 82 ? 15.213 3.386 -18.617 1.00 65.81 82 ILE A N 1
ATOM 683 C CA . ILE A 1 82 ? 15.309 2.340 -19.645 1.00 65.81 82 ILE A CA 1
ATOM 684 C C . ILE A 1 82 ? 15.471 3.026 -21.014 1.00 65.81 82 ILE A C 1
ATOM 686 O O . ILE A 1 82 ? 14.561 3.739 -21.453 1.00 65.81 82 ILE A O 1
ATOM 690 N N . PRO A 1 83 ? 16.602 2.841 -21.721 1.00 69.81 83 PRO A N 1
ATOM 691 C CA . PRO A 1 83 ? 16.788 3.434 -23.035 1.00 69.81 83 PRO A CA 1
ATOM 692 C C . PRO A 1 83 ? 15.771 2.841 -24.015 1.00 69.81 83 PRO A C 1
ATOM 694 O O . PRO A 1 83 ? 15.657 1.622 -24.155 1.00 69.81 83 PRO A O 1
ATOM 697 N N . LYS A 1 84 ? 15.061 3.714 -24.744 1.00 65.19 84 LYS A N 1
ATOM 698 C CA . LYS A 1 84 ? 13.992 3.360 -25.704 1.00 65.19 84 LYS A CA 1
ATOM 699 C C . LYS A 1 84 ? 14.428 2.407 -26.833 1.00 65.19 84 LYS A C 1
ATOM 701 O O . LYS A 1 84 ? 13.583 1.960 -27.597 1.00 65.19 84 LYS A O 1
ATOM 706 N N . GLY A 1 85 ? 15.725 2.115 -26.951 1.00 69.19 85 GLY A N 1
ATOM 707 C CA . GLY A 1 85 ? 16.275 1.159 -27.912 1.00 69.19 85 GLY A CA 1
ATOM 708 C C . GLY A 1 85 ? 16.027 -0.312 -27.558 1.00 69.19 85 GLY A C 1
ATOM 709 O O . GLY A 1 85 ? 16.079 -1.148 -28.451 1.00 69.19 85 GLY A O 1
ATOM 710 N N . ASN A 1 86 ? 15.725 -0.648 -26.296 1.00 76.69 86 ASN A N 1
ATOM 711 C CA . ASN A 1 86 ? 15.411 -2.024 -25.899 1.00 76.69 86 ASN A CA 1
ATOM 712 C C . ASN A 1 86 ? 13.889 -2.232 -25.800 1.00 76.69 86 ASN A C 1
ATOM 714 O O . ASN A 1 86 ? 13.268 -1.994 -24.761 1.00 76.69 86 ASN A O 1
ATOM 718 N N . THR A 1 87 ? 13.287 -2.667 -26.907 1.00 80.19 87 THR A N 1
ATOM 719 C CA . THR A 1 87 ? 11.833 -2.841 -27.061 1.00 80.19 87 THR A CA 1
ATOM 720 C C . THR A 1 87 ? 11.239 -3.879 -26.107 1.00 80.19 87 THR A C 1
ATOM 722 O O . THR A 1 87 ? 10.119 -3.694 -25.633 1.00 80.19 87 THR A O 1
ATOM 725 N N . ILE A 1 88 ? 11.989 -4.932 -25.763 1.00 82.75 88 ILE A N 1
ATOM 726 C CA . ILE A 1 88 ? 11.527 -6.007 -24.870 1.00 82.75 88 ILE A CA 1
ATOM 727 C C . ILE A 1 88 ? 11.429 -5.504 -23.426 1.00 82.75 88 ILE A C 1
ATOM 729 O O . ILE A 1 88 ? 10.400 -5.677 -22.775 1.00 82.75 88 ILE A O 1
ATOM 733 N N . ALA A 1 89 ? 12.471 -4.825 -22.937 1.00 78.81 89 ALA A N 1
ATOM 734 C CA . ALA A 1 89 ? 12.480 -4.267 -21.584 1.00 78.81 89 ALA A CA 1
ATOM 735 C C . ALA A 1 89 ? 11.369 -3.218 -21.391 1.00 78.81 89 ALA A C 1
ATOM 737 O O . ALA A 1 89 ? 10.717 -3.187 -20.348 1.00 78.81 89 ALA A O 1
ATOM 738 N N . TYR A 1 90 ? 11.100 -2.409 -22.422 1.00 82.69 90 TYR A N 1
ATOM 739 C CA . TYR A 1 90 ? 10.012 -1.431 -22.401 1.00 82.69 90 TYR A CA 1
ATOM 740 C C . TYR A 1 90 ? 8.620 -2.084 -22.359 1.00 82.69 90 TYR A C 1
ATOM 742 O O . TYR A 1 90 ? 7.730 -1.606 -21.654 1.00 82.69 90 TYR A O 1
ATOM 750 N N . ALA A 1 91 ? 8.419 -3.190 -23.083 1.00 82.56 91 ALA A N 1
ATOM 751 C CA . ALA A 1 91 ? 7.147 -3.911 -23.078 1.00 82.56 91 ALA A CA 1
ATOM 752 C C . ALA A 1 91 ? 6.842 -4.545 -21.709 1.00 82.56 91 ALA A C 1
ATOM 754 O O . ALA A 1 91 ? 5.701 -4.486 -21.248 1.00 82.56 91 ALA A O 1
ATOM 755 N N . ILE A 1 92 ? 7.863 -5.097 -21.041 1.00 84.19 92 ILE A N 1
ATOM 756 C CA . ILE A 1 92 ? 7.744 -5.669 -19.692 1.00 84.19 92 ILE A CA 1
ATOM 757 C C . ILE A 1 92 ? 7.386 -4.580 -18.674 1.00 84.19 92 ILE A C 1
ATOM 759 O O . ILE A 1 92 ? 6.450 -4.762 -17.896 1.00 84.19 92 ILE A O 1
ATOM 763 N N . ASP A 1 93 ? 8.067 -3.431 -18.712 1.00 83.62 93 ASP A N 1
ATOM 764 C CA . ASP A 1 93 ? 7.771 -2.304 -17.817 1.00 83.62 93 ASP A CA 1
ATOM 765 C C . ASP A 1 93 ? 6.319 -1.818 -17.967 1.00 83.62 93 ASP A C 1
ATOM 767 O O . ASP A 1 93 ? 5.612 -1.639 -16.975 1.00 83.62 93 ASP A O 1
ATOM 771 N N . ARG A 1 94 ? 5.820 -1.710 -19.207 1.00 85.44 94 ARG A N 1
ATOM 772 C CA . ARG A 1 94 ? 4.418 -1.350 -19.476 1.00 85.44 94 ARG A CA 1
ATOM 773 C C . ARG A 1 94 ? 3.414 -2.364 -18.942 1.00 85.44 94 ARG A C 1
ATOM 775 O O . ARG A 1 94 ? 2.358 -1.970 -18.448 1.00 85.44 94 ARG A O 1
ATOM 782 N N . TRP A 1 95 ? 3.729 -3.650 -19.026 1.00 85.81 95 TRP A N 1
ATOM 783 C CA . TRP A 1 95 ? 2.883 -4.702 -18.470 1.00 85.81 95 TRP A CA 1
ATOM 784 C C . TRP A 1 95 ? 2.821 -4.634 -16.945 1.00 85.81 95 TRP A C 1
ATOM 786 O O . TRP A 1 95 ? 1.732 -4.660 -16.369 1.00 85.81 95 TRP A O 1
ATOM 796 N N . ILE A 1 96 ? 3.975 -4.474 -16.294 1.00 85.88 96 ILE A N 1
ATOM 797 C CA . ILE A 1 96 ? 4.052 -4.309 -14.839 1.00 85.88 96 ILE A CA 1
ATOM 798 C C . ILE A 1 96 ? 3.271 -3.058 -14.421 1.00 85.88 96 ILE A C 1
ATOM 800 O O . ILE A 1 96 ? 2.473 -3.127 -13.486 1.00 85.88 96 ILE A O 1
ATOM 804 N N . GLN A 1 97 ? 3.410 -1.949 -15.156 1.00 84.62 97 GLN A N 1
ATOM 805 C CA . GLN A 1 97 ? 2.633 -0.733 -14.921 1.00 84.62 97 GLN A CA 1
ATOM 806 C C . GLN A 1 97 ? 1.127 -1.000 -14.939 1.00 84.62 97 GLN A C 1
ATOM 808 O O . GLN A 1 97 ? 0.425 -0.556 -14.034 1.00 84.62 97 GLN A O 1
ATOM 813 N N . ALA A 1 98 ? 0.626 -1.714 -15.950 1.00 85.88 98 ALA A N 1
ATOM 814 C CA . ALA A 1 98 ? -0.797 -2.001 -16.094 1.00 85.88 98 ALA A CA 1
ATOM 815 C C . ALA A 1 98 ? -1.329 -2.851 -14.930 1.00 85.88 98 ALA A C 1
ATOM 817 O O . ALA A 1 98 ? -2.349 -2.505 -14.335 1.00 85.88 98 ALA A O 1
ATOM 818 N N . VAL A 1 99 ? -0.609 -3.912 -14.554 1.00 86.94 99 VAL A N 1
ATOM 819 C CA . VAL A 1 99 ? -0.979 -4.785 -13.426 1.00 86.94 99 VAL A CA 1
ATOM 820 C C . VAL A 1 99 ? -1.040 -3.989 -12.123 1.00 86.94 99 VAL A C 1
ATOM 822 O O . VAL A 1 99 ? -2.025 -4.046 -11.386 1.00 86.94 99 VAL A O 1
ATOM 825 N N . VAL A 1 100 ? -0.003 -3.198 -11.863 1.00 84.94 100 VAL A N 1
ATOM 826 C CA . VAL A 1 100 ? 0.127 -2.400 -10.644 1.00 84.94 100 VAL A CA 1
ATOM 827 C C . VAL A 1 100 ? -0.924 -1.283 -10.580 1.00 84.94 100 VAL A C 1
ATOM 829 O O . VAL A 1 100 ? -1.446 -0.984 -9.505 1.00 84.94 100 VAL A O 1
ATOM 832 N N . LEU A 1 101 ? -1.297 -0.706 -11.724 1.00 82.81 101 LEU A N 1
ATOM 833 C CA . LEU A 1 101 ? -2.367 0.284 -11.824 1.00 82.81 101 LEU A CA 1
AT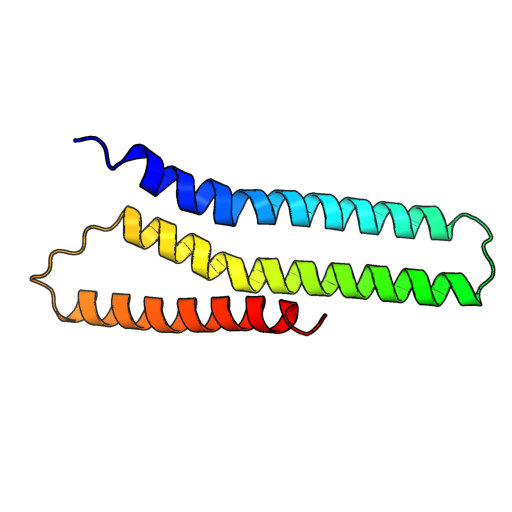OM 834 C C . LEU A 1 101 ? -3.742 -0.332 -11.522 1.00 82.81 101 LEU A C 1
ATOM 836 O O . LEU A 1 101 ? -4.519 0.256 -10.774 1.00 82.81 101 LEU A O 1
ATOM 840 N N . VAL A 1 102 ? -4.037 -1.523 -12.055 1.00 84.56 102 VAL A N 1
ATOM 841 C CA . VAL A 1 102 ? -5.298 -2.239 -11.787 1.00 84.56 102 VAL A CA 1
ATOM 842 C C . VAL A 1 102 ? -5.431 -2.577 -10.300 1.00 84.56 102 VAL A C 1
ATOM 844 O O . VAL A 1 102 ? -6.485 -2.344 -9.710 1.00 84.56 102 VAL A O 1
ATOM 847 N N . LEU A 1 103 ? -4.352 -3.050 -9.669 1.00 78.94 103 LEU A N 1
ATOM 848 C CA . LEU A 1 103 ? -4.299 -3.309 -8.224 1.00 78.94 103 LEU A CA 1
ATOM 849 C C . LEU A 1 103 ? -4.577 -2.047 -7.391 1.00 78.94 103 LEU A C 1
ATOM 851 O O . LEU A 1 103 ? -5.334 -2.106 -6.421 1.00 78.94 103 LEU A O 1
ATOM 855 N N . ALA A 1 104 ? -4.017 -0.903 -7.790 1.00 76.44 104 ALA A N 1
ATOM 856 C CA . ALA A 1 104 ? -4.259 0.374 -7.120 1.00 76.44 104 ALA A CA 1
ATOM 857 C C . ALA A 1 104 ? -5.704 0.873 -7.308 1.00 76.44 104 ALA A C 1
ATOM 859 O O . ALA A 1 104 ? -6.321 1.367 -6.370 1.00 76.44 104 ALA A O 1
ATOM 860 N N . TYR A 1 105 ? -6.299 0.713 -8.493 1.00 78.81 105 TYR A N 1
ATOM 861 C CA . TYR A 1 105 ? -7.707 1.073 -8.689 1.00 78.81 105 TYR A CA 1
ATOM 862 C C . TYR A 1 105 ? -8.656 0.189 -7.877 1.00 78.81 105 TYR A C 1
ATOM 864 O O . 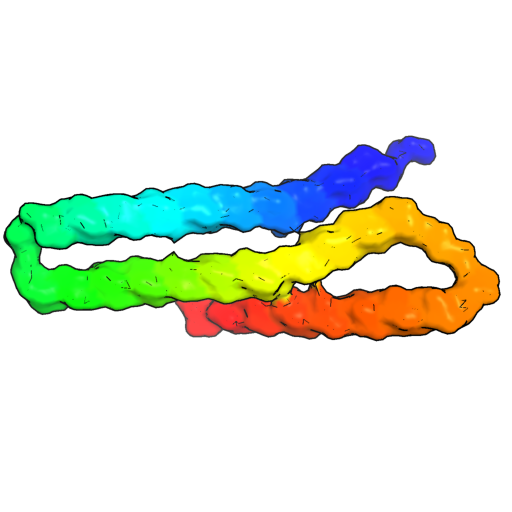TYR A 1 105 ? -9.637 0.692 -7.332 1.00 78.81 105 TYR A O 1
ATOM 872 N N . LEU A 1 106 ? -8.351 -1.103 -7.736 1.00 75.06 106 LEU A N 1
ATOM 873 C CA . LEU A 1 106 ? -9.132 -2.016 -6.900 1.00 75.06 106 LEU A CA 1
ATOM 874 C C . LEU A 1 106 ? -9.086 -1.633 -5.414 1.00 75.06 106 LEU A C 1
ATOM 876 O O . LEU A 1 106 ? -10.112 -1.714 -4.738 1.00 75.06 106 LEU A O 1
ATOM 880 N N . SER A 1 107 ? -7.939 -1.169 -4.906 1.00 72.06 107 SER A N 1
ATOM 881 C CA . SER A 1 107 ? -7.837 -0.702 -3.515 1.00 72.06 107 SER A CA 1
ATOM 882 C C . SER A 1 107 ? -8.701 0.541 -3.263 1.00 72.06 107 SER A C 1
ATOM 884 O O . SER A 1 107 ? -9.363 0.640 -2.228 1.00 72.06 107 SER A O 1
ATOM 886 N N . HIS A 1 108 ? -8.768 1.454 -4.237 1.00 69.56 108 HIS A N 1
ATOM 887 C CA . HIS A 1 108 ? -9.621 2.639 -4.172 1.00 69.56 108 HIS A CA 1
ATOM 888 C C . HIS A 1 108 ? -11.105 2.343 -4.426 1.00 69.56 108 HIS A C 1
ATOM 890 O O . HIS A 1 108 ? -11.952 3.025 -3.853 1.00 69.56 108 HIS A O 1
ATOM 896 N N . ALA A 1 109 ? -11.449 1.314 -5.206 1.00 70.81 109 ALA A N 1
ATOM 897 C CA . ALA A 1 109 ? -12.839 0.932 -5.466 1.00 70.81 109 ALA A CA 1
ATOM 898 C C . ALA A 1 109 ? -13.584 0.550 -4.176 1.00 70.81 109 ALA A C 1
ATOM 900 O O . ALA A 1 109 ? -14.717 0.973 -3.965 1.00 70.81 109 ALA A O 1
ATOM 901 N N . VAL A 1 110 ? -12.919 -0.153 -3.253 1.00 61.91 110 VAL A N 1
ATOM 902 C CA . VAL A 1 110 ? -13.476 -0.483 -1.926 1.00 61.91 110 VAL A CA 1
ATOM 903 C C . VAL A 1 110 ? -13.756 0.778 -1.093 1.00 61.91 110 VAL A C 1
ATOM 905 O O . VAL A 1 110 ? -14.604 0.761 -0.205 1.00 61.91 110 VAL A O 1
ATOM 908 N N . SER A 1 111 ? -13.079 1.894 -1.384 1.00 59.25 111 SER A N 1
ATOM 909 C CA . SER A 1 111 ? -13.299 3.165 -0.695 1.00 59.25 111 SER A CA 1
ATOM 910 C C . SER A 1 111 ? -14.499 3.965 -1.186 1.00 59.25 111 SER A C 1
ATOM 912 O O . SER A 1 111 ? -14.952 4.823 -0.441 1.00 59.25 111 SER A O 1
ATOM 914 N N . VAL A 1 112 ? -14.996 3.727 -2.401 1.00 53.44 112 VAL A N 1
ATOM 915 C CA . VAL A 1 112 ? -16.119 4.497 -2.971 1.00 53.44 112 VAL A CA 1
ATOM 916 C C . VAL A 1 112 ? -17.473 4.019 -2.426 1.00 53.44 112 VAL A C 1
ATOM 918 O O . VAL A 1 112 ? -18.447 4.764 -2.456 1.00 53.44 112 VAL A O 1
ATOM 921 N N . TYR A 1 113 ? -17.534 2.796 -1.892 1.00 45.38 113 TYR A N 1
ATOM 922 C CA . TYR A 1 113 ? -18.768 2.152 -1.420 1.00 45.38 113 TYR A CA 1
ATOM 923 C C . TYR A 1 113 ? -18.899 2.058 0.113 1.00 45.38 113 TYR A C 1
ATOM 925 O O . TYR A 1 113 ? -19.778 1.354 0.607 1.00 45.38 113 TYR A O 1
ATOM 933 N N . SER A 1 114 ? -18.036 2.742 0.869 1.00 42.41 114 SER A N 1
ATOM 934 C CA . SER A 1 114 ? -18.081 2.848 2.337 1.00 42.41 114 SER A CA 1
ATOM 935 C C . SER A 1 114 ? -18.166 4.302 2.754 1.00 42.41 114 SER A C 1
ATOM 937 O O . SER A 1 114 ? -18.629 4.491 3.899 1.00 42.41 114 SER A O 1
#